Protein AF-D8J769-F1 (afdb_monomer_lite)

Foldseek 3Di:
DVVVPAQDADEQDDPCLVVVPDLVVLLVSLVVRLVVCVVVPRNLRSQEYERPPQPPDPSSLVSNVVGHQAYEGADLAWADAVHPGRRYGHADELLPVVSQLVRLVCCQVHVTHYHYDFQDEDAPVCQVVDPRGSYYPVSVVVSVVSNVVGNDDDDHPSRSVVQRVPD

Radius of gyration: 16.33 Å; chains: 1; bounding box: 40×32×42 Å

Secondary structure (DSSP, 8-state):
-GGGT----B----HHHHH---HHHHHHHHHHHHHHHHHTT-HHHHTEEE-GGG---HHHHHHHHHH-SEEEEE-SSPEESS-S-TT-EEEEETTSHHHHHHHHHHHHHHTEE--EE-S-EE-TTTTTT-TT--EEHHHHHHHHHHHHHSS-----HHHHHHTTTT-

InterPro domains:
  IPR011330 Glycoside hydrolase/deacetylase, beta/alpha-barrel [SSF88713] (1-163)

pLDDT: mean 91.53, std 6.68, range [57.25, 97.88]

Structure (mmCIF, N/CA/C/O backbone):
data_AF-D8J769-F1
#
_entry.id   AF-D8J769-F1
#
loop_
_atom_site.group_PDB
_atom_site.id
_atom_site.type_symbol
_atom_site.label_atom_id
_atom_site.label_alt_id
_atom_site.label_comp_id
_atom_site.label_asym_id
_atom_site.label_entity_id
_atom_site.label_seq_id
_atom_site.pdbx_PDB_ins_code
_atom_site.Cartn_x
_atom_site.Cartn_y
_atom_site.Cartn_z
_atom_site.occupancy
_atom_site.B_iso_or_equiv
_atom_site.auth_seq_id
_atom_site.auth_comp_id
_atom_site.auth_asym_id
_atom_site.auth_atom_id
_atom_site.pdbx_PDB_model_num
ATOM 1 N N . MET A 1 1 ? 2.346 -14.178 8.337 1.00 80.62 1 MET A N 1
ATOM 2 C CA . MET A 1 1 ? 1.608 -13.378 7.340 1.00 80.62 1 MET A CA 1
ATOM 3 C C . MET A 1 1 ? 0.635 -14.253 6.553 1.00 80.62 1 MET A C 1
ATOM 5 O O . MET A 1 1 ? -0.541 -14.151 6.852 1.00 80.62 1 MET A O 1
ATOM 9 N N . ARG A 1 2 ? 1.082 -15.189 5.691 1.00 79.81 2 ARG A N 1
ATOM 10 C CA . ARG A 1 2 ? 0.187 -16.099 4.928 1.00 79.81 2 ARG A CA 1
ATOM 11 C C . ARG A 1 2 ? -0.891 -16.786 5.777 1.00 79.81 2 ARG A C 1
ATOM 13 O O . ARG A 1 2 ? -2.072 -16.574 5.555 1.00 79.81 2 ARG A O 1
ATOM 20 N N . ASP A 1 3 ? -0.486 -17.563 6.780 1.00 87.06 3 ASP A N 1
ATOM 21 C CA . ASP A 1 3 ? -1.431 -18.330 7.614 1.00 87.06 3 ASP A CA 1
ATOM 22 C C . ASP A 1 3 ? -2.304 -17.439 8.516 1.00 87.06 3 ASP A C 1
ATOM 24 O O . ASP A 1 3 ? -3.261 -17.911 9.121 1.00 87.06 3 ASP A O 1
ATOM 28 N N . ALA A 1 4 ? -1.964 -16.151 8.610 1.00 87.00 4 ALA A N 1
ATOM 29 C CA . ALA A 1 4 ? -2.714 -15.144 9.347 1.00 87.00 4 ALA A CA 1
ATOM 30 C C . ALA A 1 4 ? -3.650 -14.325 8.435 1.00 87.00 4 ALA A C 1
ATOM 32 O O . ALA A 1 4 ? -4.182 -13.321 8.89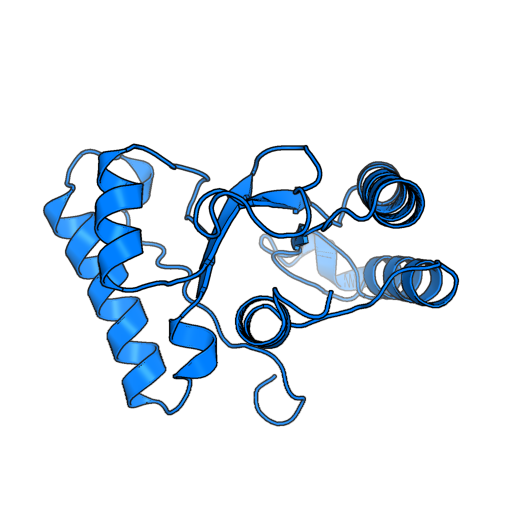0 1.00 87.00 4 ALA A O 1
ATOM 33 N N . GLY A 1 5 ? -3.825 -14.725 7.167 1.00 85.81 5 GLY A N 1
ATOM 34 C CA . GLY A 1 5 ? -4.761 -14.091 6.229 1.00 85.81 5 GLY A CA 1
ATOM 35 C C . GLY A 1 5 ? -4.258 -12.807 5.565 1.00 85.81 5 GLY A C 1
ATOM 36 O O . GLY A 1 5 ? -5.047 -12.109 4.945 1.00 85.81 5 GLY A O 1
ATOM 37 N N . TRP A 1 6 ? -2.967 -12.481 5.682 1.00 91.38 6 TRP A N 1
ATOM 38 C CA . TRP A 1 6 ? -2.404 -11.284 5.049 1.00 91.38 6 TRP A CA 1
ATOM 39 C C . TRP A 1 6 ? -2.082 -11.520 3.575 1.00 91.38 6 TRP A C 1
ATOM 41 O O . TRP A 1 6 ? -1.435 -12.520 3.236 1.00 91.38 6 TRP A O 1
ATOM 51 N N . ASP A 1 7 ? -2.421 -10.540 2.738 1.00 95.00 7 ASP A N 1
ATOM 52 C CA . ASP A 1 7 ? -1.916 -10.450 1.371 1.00 95.00 7 ASP A CA 1
ATOM 53 C C . ASP A 1 7 ? -0.392 -10.274 1.376 1.00 95.00 7 ASP A C 1
ATOM 55 O O . ASP A 1 7 ? 0.167 -9.472 2.127 1.00 95.00 7 ASP A O 1
ATOM 59 N N . ILE A 1 8 ? 0.292 -11.032 0.517 1.00 95.69 8 ILE A N 1
ATOM 60 C CA . ILE A 1 8 ? 1.717 -10.841 0.233 1.00 95.69 8 ILE A CA 1
ATOM 61 C C . ILE A 1 8 ? 1.836 -10.232 -1.157 1.00 95.69 8 ILE A C 1
ATOM 63 O O . ILE A 1 8 ? 1.730 -10.948 -2.151 1.00 95.69 8 ILE A O 1
ATOM 67 N N . SER A 1 9 ? 2.045 -8.921 -1.201 1.00 95.19 9 SER A N 1
ATOM 68 C CA . SER A 1 9 ? 1.947 -8.117 -2.421 1.00 95.19 9 SER A CA 1
ATOM 69 C C . SER A 1 9 ? 3.302 -7.777 -3.041 1.00 95.19 9 SER A C 1
ATOM 71 O O . SER A 1 9 ? 4.358 -7.933 -2.421 1.00 95.19 9 SER A O 1
ATOM 73 N N . SER A 1 10 ? 3.272 -7.288 -4.280 1.00 95.50 10 SER A N 1
ATOM 74 C CA . SER A 1 10 ? 4.471 -6.914 -5.031 1.00 95.50 10 SER A CA 1
ATOM 75 C C . SER A 1 10 ? 5.036 -5.570 -4.572 1.00 95.50 10 SER A C 1
ATOM 77 O O . SER A 1 10 ? 4.314 -4.583 -4.444 1.00 95.50 10 SER A O 1
ATOM 79 N N . HIS A 1 11 ? 6.354 -5.511 -4.385 1.00 93.44 11 HIS A N 1
ATOM 80 C CA . HIS A 1 11 ? 7.099 -4.265 -4.195 1.00 93.44 11 HIS A CA 1
ATOM 81 C C . HIS A 1 11 ? 8.497 -4.387 -4.837 1.00 93.44 11 HIS A C 1
ATOM 83 O O . HIS A 1 11 ? 9.489 -4.586 -4.131 1.00 93.44 11 HIS A O 1
ATOM 89 N N . PRO A 1 12 ? 8.592 -4.373 -6.181 1.00 90.81 12 PRO A N 1
ATOM 90 C CA . PRO A 1 12 ? 9.851 -4.615 -6.891 1.00 90.81 12 PRO A CA 1
ATOM 91 C C . PRO A 1 12 ? 10.862 -3.485 -6.641 1.00 90.81 12 PRO A C 1
ATOM 93 O O . PRO A 1 12 ? 10.618 -2.347 -6.998 1.00 90.81 12 PRO A O 1
ATOM 96 N N . GLN A 1 13 ? 12.023 -3.752 -6.040 1.00 78.81 13 GLN A N 1
ATOM 97 C CA . GLN A 1 13 ? 12.999 -2.701 -5.685 1.00 78.81 13 GLN A CA 1
ATOM 98 C C . GLN A 1 13 ? 14.225 -2.650 -6.613 1.00 78.81 13 GLN A C 1
ATOM 100 O O . GLN A 1 13 ? 15.363 -2.555 -6.148 1.00 78.81 13 GLN A O 1
ATOM 105 N N . GLY A 1 14 ? 14.010 -2.703 -7.928 1.00 77.56 14 GLY A N 1
ATOM 106 C CA . GLY A 1 14 ? 15.088 -2.579 -8.911 1.00 77.56 14 GLY A CA 1
ATOM 107 C C . GLY A 1 14 ? 15.712 -1.182 -8.973 1.00 77.56 14 GLY A C 1
ATOM 108 O O . GLY A 1 14 ? 15.093 -0.178 -8.611 1.00 77.56 14 GLY A O 1
ATOM 109 N N . THR A 1 15 ? 16.956 -1.091 -9.453 1.00 78.12 15 THR A N 1
ATOM 110 C CA . THR A 1 15 ? 17.635 0.201 -9.675 1.00 78.12 15 THR A CA 1
ATOM 111 C C . THR A 1 15 ? 16.968 1.021 -10.775 1.00 78.12 15 THR A C 1
ATOM 113 O O . THR A 1 15 ? 16.990 2.245 -10.702 1.00 78.12 15 THR A O 1
ATOM 116 N N . ALA A 1 16 ? 16.336 0.363 -11.751 1.00 78.94 16 ALA A N 1
ATOM 117 C CA . ALA A 1 16 ? 15.652 1.025 -12.857 1.00 78.94 16 ALA A CA 1
ATOM 118 C C . ALA A 1 16 ? 14.498 1.920 -12.372 1.00 78.94 16 ALA A C 1
ATOM 120 O O . ALA A 1 16 ? 14.323 3.019 -12.888 1.00 78.94 16 ALA A O 1
ATOM 121 N N . PHE A 1 17 ? 13.800 1.528 -11.299 1.00 82.25 17 PHE A N 1
ATOM 122 C CA . PHE A 1 17 ? 12.782 2.373 -10.672 1.00 82.25 17 PHE A CA 1
ATOM 123 C C . PHE A 1 17 ? 13.342 3.667 -10.076 1.00 82.25 17 PHE A C 1
ATOM 125 O O . PHE A 1 17 ? 12.620 4.651 -10.040 1.00 82.25 17 PHE A O 1
ATOM 132 N N . ARG A 1 18 ? 14.591 3.692 -9.586 1.00 81.31 18 ARG A N 1
ATOM 133 C CA . ARG A 1 18 ? 15.167 4.910 -8.983 1.00 81.31 18 ARG A CA 1
ATOM 134 C C . ARG A 1 18 ? 15.520 5.961 -10.022 1.00 81.31 18 ARG A C 1
ATOM 136 O O . ARG A 1 18 ? 15.337 7.146 -9.775 1.00 81.31 18 ARG A O 1
ATOM 143 N N . GLU A 1 19 ? 16.060 5.510 -11.147 1.00 82.25 19 GLU A N 1
ATOM 144 C CA . GLU A 1 19 ? 16.576 6.404 -12.182 1.00 82.25 19 GLU A CA 1
ATOM 145 C C . GLU A 1 19 ? 15.519 6.704 -13.257 1.00 82.25 19 GLU A C 1
ATOM 147 O O . GLU A 1 19 ? 15.601 7.732 -13.921 1.00 82.25 19 GLU A O 1
ATOM 152 N N . LEU A 1 20 ? 14.496 5.848 -13.404 1.00 80.50 20 LEU A N 1
ATOM 153 C CA . LEU A 1 20 ? 13.454 5.939 -14.439 1.00 80.50 20 LEU A CA 1
ATOM 154 C C . LEU A 1 20 ? 14.004 5.982 -15.876 1.00 80.50 20 LEU A C 1
ATOM 156 O O . LEU A 1 20 ? 13.366 6.527 -16.773 1.00 80.50 20 LEU A O 1
ATOM 160 N N . GLU A 1 21 ? 15.199 5.434 -16.100 1.00 78.06 21 GLU A N 1
ATOM 161 C CA . GLU A 1 21 ? 15.897 5.528 -17.391 1.00 78.06 21 GLU A CA 1
ATOM 162 C C . GLU A 1 21 ? 15.633 4.335 -18.322 1.00 78.06 21 GLU A C 1
ATOM 164 O O . GLU A 1 21 ? 15.863 4.444 -19.525 1.00 78.06 21 GLU A O 1
ATOM 169 N N . ASP A 1 22 ? 15.167 3.205 -17.781 1.00 88.88 22 ASP A N 1
ATOM 170 C CA . ASP A 1 22 ? 15.016 1.945 -18.513 1.00 88.88 22 ASP A CA 1
ATOM 171 C C . ASP A 1 22 ? 13.661 1.294 -18.213 1.00 88.88 22 ASP A C 1
ATOM 173 O O . ASP A 1 22 ? 13.499 0.542 -17.246 1.00 88.88 22 ASP A O 1
ATOM 177 N N . THR A 1 23 ? 12.670 1.609 -19.045 1.00 89.56 23 THR A N 1
ATOM 178 C CA . THR A 1 23 ? 11.321 1.057 -18.912 1.00 89.56 23 THR A CA 1
ATOM 179 C C . THR A 1 23 ? 11.286 -0.456 -19.130 1.00 89.56 23 THR A C 1
ATOM 181 O O . THR A 1 23 ? 10.517 -1.146 -18.467 1.00 89.56 23 THR A O 1
ATOM 184 N N . GLU A 1 24 ? 12.127 -1.006 -20.010 1.00 92.19 24 GLU A N 1
ATOM 185 C CA . GLU A 1 24 ? 12.159 -2.453 -20.251 1.00 92.19 24 GLU A CA 1
ATOM 186 C C . GLU A 1 24 ? 12.632 -3.188 -18.991 1.00 92.19 24 GLU A C 1
ATOM 188 O O . GLU A 1 24 ? 12.030 -4.184 -18.587 1.00 92.19 24 GLU A O 1
ATOM 193 N N . ALA A 1 25 ? 13.648 -2.654 -18.309 1.00 92.38 25 ALA A N 1
ATOM 194 C CA . ALA A 1 25 ? 14.079 -3.175 -17.016 1.00 92.38 25 ALA A CA 1
ATOM 195 C C . ALA A 1 25 ? 12.990 -3.039 -15.936 1.00 92.38 25 ALA A C 1
ATOM 197 O O . ALA A 1 25 ? 12.774 -3.978 -15.171 1.00 92.38 25 ALA A O 1
ATOM 198 N N . ILE A 1 26 ? 12.261 -1.915 -15.892 1.00 92.56 26 ILE A N 1
ATOM 199 C CA . ILE A 1 26 ? 11.116 -1.740 -14.978 1.00 92.56 26 ILE A CA 1
ATOM 200 C C . ILE A 1 26 ? 10.027 -2.785 -15.256 1.00 92.56 26 ILE A C 1
ATOM 202 O O . ILE A 1 26 ? 9.507 -3.390 -14.319 1.00 92.56 26 ILE A O 1
ATOM 206 N N . GLN A 1 27 ? 9.700 -3.032 -16.527 1.00 94.56 27 GLN A N 1
ATOM 207 C CA . GLN A 1 27 ? 8.724 -4.046 -16.919 1.00 94.56 27 GLN A CA 1
ATOM 208 C C . GLN A 1 27 ? 9.160 -5.440 -16.482 1.00 94.56 27 GLN A C 1
ATOM 210 O O . GLN A 1 27 ? 8.374 -6.149 -15.858 1.00 94.56 27 GLN A O 1
ATOM 215 N N . GLN A 1 28 ? 10.419 -5.802 -16.732 1.00 94.19 28 GLN A N 1
ATOM 216 C CA . GLN A 1 28 ? 10.971 -7.086 -16.303 1.00 94.19 28 GLN A CA 1
ATOM 217 C C . GLN A 1 28 ? 10.933 -7.248 -14.778 1.00 94.19 28 GLN A C 1
ATOM 219 O O . GLN A 1 28 ? 10.631 -8.338 -14.290 1.00 94.19 28 GLN A O 1
ATOM 224 N N . ASP A 1 29 ? 11.203 -6.186 -14.015 1.00 93.94 29 ASP A N 1
ATOM 225 C CA . ASP A 1 29 ? 11.128 -6.208 -12.551 1.00 93.94 29 ASP A CA 1
ATOM 226 C C . ASP A 1 29 ? 9.684 -6.405 -12.049 1.00 93.94 29 ASP A C 1
ATOM 228 O O . ASP A 1 29 ? 9.461 -7.172 -11.105 1.00 93.94 29 ASP A O 1
ATOM 232 N N . ILE A 1 30 ? 8.702 -5.744 -12.677 1.00 95.38 30 ILE A N 1
ATOM 233 C CA . ILE A 1 30 ? 7.270 -5.892 -12.358 1.00 95.38 30 ILE A CA 1
ATOM 234 C C . ILE A 1 30 ? 6.793 -7.312 -12.684 1.00 95.38 30 ILE A C 1
ATOM 236 O O . ILE A 1 30 ? 6.259 -7.996 -11.809 1.00 95.38 30 ILE A O 1
ATOM 240 N N . GLU A 1 31 ? 7.043 -7.780 -13.908 1.00 96.81 31 GLU A N 1
ATOM 241 C CA . GLU A 1 31 ? 6.686 -9.126 -14.369 1.00 96.81 31 GLU A CA 1
ATOM 242 C C . GLU A 1 31 ? 7.305 -10.195 -13.461 1.00 96.81 31 GLU A C 1
ATOM 244 O O . GLU A 1 31 ? 6.608 -11.068 -12.940 1.00 96.81 31 GLU A O 1
ATOM 249 N N . SER A 1 32 ? 8.605 -10.085 -13.177 1.00 96.00 32 SER A N 1
ATOM 250 C CA . SER A 1 32 ? 9.317 -11.049 -12.335 1.00 96.00 32 SER A CA 1
ATOM 251 C C . SER A 1 32 ? 8.753 -11.106 -10.915 1.00 96.00 32 SER A C 1
ATOM 253 O O . SER A 1 32 ? 8.656 -12.191 -10.332 1.00 96.00 32 SER A O 1
ATOM 255 N N . ALA A 1 33 ? 8.378 -9.961 -10.333 1.00 96.44 33 ALA A N 1
ATOM 256 C CA . ALA A 1 33 ? 7.762 -9.915 -9.008 1.00 96.44 33 ALA A CA 1
ATOM 257 C C . ALA A 1 33 ? 6.383 -10.595 -9.002 1.00 96.44 33 ALA A C 1
ATOM 259 O O . ALA A 1 33 ? 6.108 -11.415 -8.118 1.00 96.44 33 ALA A O 1
ATOM 260 N N . TYR A 1 34 ? 5.560 -10.316 -10.016 1.00 97.62 34 TYR A N 1
ATOM 261 C CA . TYR A 1 34 ? 4.260 -10.952 -10.212 1.00 97.62 34 TYR A CA 1
ATOM 262 C C . TYR A 1 34 ? 4.382 -12.477 -10.342 1.00 97.62 34 TYR A C 1
ATOM 264 O O . TYR A 1 34 ? 3.772 -13.233 -9.576 1.00 97.62 34 TYR A O 1
ATOM 272 N N . GLU A 1 35 ? 5.224 -12.950 -11.264 1.00 97.88 35 GLU A N 1
ATOM 273 C CA . GLU A 1 35 ? 5.438 -14.377 -11.501 1.00 97.88 35 GLU A CA 1
ATOM 274 C C . GLU A 1 35 ? 5.979 -15.084 -10.258 1.00 97.88 35 GLU A C 1
ATOM 276 O O . GLU A 1 35 ? 5.567 -16.199 -9.931 1.00 97.88 35 GLU A O 1
ATOM 281 N N . TYR A 1 36 ? 6.895 -14.445 -9.530 1.00 96.94 36 TYR A N 1
ATOM 282 C CA . TYR A 1 36 ? 7.465 -14.997 -8.309 1.00 96.94 36 TYR A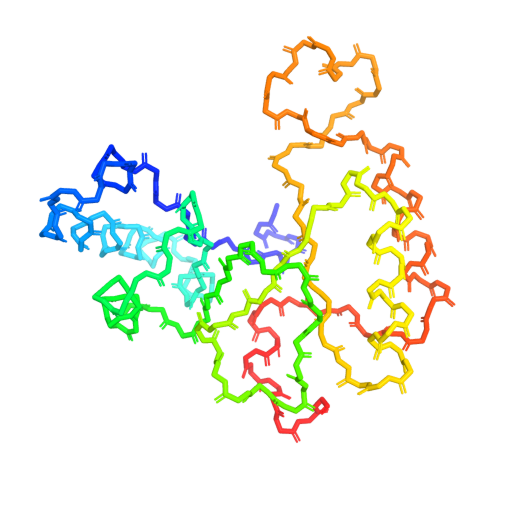 CA 1
ATOM 283 C C . TYR A 1 36 ? 6.405 -15.256 -7.233 1.00 96.94 36 TYR A C 1
ATOM 285 O O . TYR A 1 36 ? 6.425 -16.316 -6.596 1.00 96.94 36 TYR A O 1
ATOM 293 N N . LEU A 1 37 ? 5.486 -14.309 -7.022 1.00 96.88 37 LEU A N 1
ATOM 294 C CA . LEU A 1 37 ? 4.401 -14.454 -6.050 1.00 96.88 37 LEU A CA 1
ATOM 295 C C . LEU A 1 37 ? 3.419 -15.545 -6.482 1.00 96.88 37 LEU A C 1
ATOM 297 O O . LEU A 1 37 ? 3.136 -16.459 -5.698 1.00 96.88 37 LEU A O 1
ATOM 301 N N . ASN A 1 38 ? 2.992 -15.523 -7.746 1.00 96.62 38 ASN A N 1
ATOM 302 C CA . ASN A 1 38 ? 2.108 -16.538 -8.317 1.00 96.62 38 ASN A CA 1
ATOM 303 C C . ASN A 1 38 ? 2.682 -17.951 -8.181 1.00 96.62 38 ASN A C 1
ATOM 305 O O . ASN A 1 38 ? 2.038 -18.846 -7.626 1.00 96.62 38 ASN A O 1
ATOM 309 N N . ASN A 1 39 ? 3.936 -18.146 -8.591 1.00 97.50 39 ASN A N 1
ATOM 310 C CA . ASN A 1 39 ? 4.609 -19.444 -8.544 1.00 97.50 39 ASN A CA 1
ATOM 311 C C . ASN A 1 39 ? 4.793 -19.986 -7.117 1.00 97.50 39 ASN A C 1
ATOM 313 O O . ASN A 1 39 ? 5.067 -21.173 -6.930 1.00 97.50 39 ASN A O 1
ATOM 317 N N . ARG A 1 40 ? 4.642 -19.140 -6.091 1.00 96.00 40 ARG A N 1
ATOM 318 C CA . ARG A 1 40 ? 4.749 -19.525 -4.676 1.00 96.00 40 ARG A CA 1
ATOM 319 C C . ARG A 1 40 ? 3.408 -19.640 -3.968 1.00 96.00 40 ARG A C 1
ATOM 321 O O . ARG A 1 40 ? 3.394 -19.886 -2.759 1.00 96.00 40 ARG A O 1
ATOM 328 N N . GLY A 1 41 ? 2.307 -19.524 -4.706 1.00 94.94 41 GLY A N 1
ATOM 329 C CA . GLY A 1 41 ? 0.952 -19.636 -4.173 1.00 94.94 41 GLY A CA 1
ATOM 330 C C . GLY A 1 41 ? 0.488 -18.379 -3.443 1.00 94.94 41 GLY A C 1
ATOM 331 O O . GLY A 1 41 ? -0.256 -18.491 -2.476 1.00 94.94 41 GLY A O 1
ATOM 332 N N . PHE A 1 42 ? 0.965 -17.205 -3.859 1.00 96.44 42 PHE A N 1
ATOM 333 C CA . PHE A 1 42 ? 0.474 -15.901 -3.406 1.00 96.44 42 PHE A CA 1
ATOM 334 C C . PHE A 1 42 ? -0.309 -15.204 -4.525 1.00 96.44 42 PHE A C 1
ATOM 336 O O . PHE A 1 42 ? -0.073 -14.033 -4.795 1.00 96.44 42 PHE A O 1
ATOM 343 N N . SER A 1 43 ? -1.193 -15.925 -5.218 1.00 95.00 43 SER A N 1
ATOM 344 C CA . SER A 1 43 ? -1.906 -15.387 -6.383 1.00 95.00 43 SER A CA 1
ATOM 345 C C . SER A 1 43 ? -2.784 -14.188 -6.053 1.00 95.00 43 SER A C 1
ATOM 347 O O . SER A 1 43 ? -2.815 -13.237 -6.823 1.00 95.00 43 SER A O 1
ATOM 349 N N . ASP A 1 44 ? -3.433 -14.201 -4.890 1.00 95.25 44 ASP A N 1
ATOM 350 C CA . ASP A 1 44 ? -4.296 -13.096 -4.462 1.00 95.25 44 ASP A CA 1
ATOM 351 C C . ASP A 1 44 ? -3.447 -11.846 -4.189 1.00 95.25 44 ASP A C 1
ATOM 353 O O . ASP A 1 44 ? -3.702 -10.778 -4.733 1.00 95.25 44 ASP A O 1
ATOM 357 N N . GLY A 1 45 ? -2.334 -12.023 -3.470 1.00 95.94 45 GLY A N 1
ATOM 358 C CA . GLY A 1 45 ? -1.338 -10.980 -3.231 1.00 95.94 45 GLY A CA 1
ATOM 359 C C . GLY A 1 45 ? -0.672 -10.446 -4.507 1.00 95.94 45 GLY A C 1
ATOM 360 O O . GLY A 1 45 ? -0.416 -9.248 -4.621 1.00 95.94 45 GLY A O 1
ATOM 361 N N . ALA A 1 46 ? -0.435 -11.311 -5.499 1.00 97.31 46 ALA A N 1
ATOM 362 C CA . ALA A 1 46 ? 0.180 -10.945 -6.774 1.00 97.31 46 ALA A CA 1
ATOM 363 C C . ALA A 1 46 ? -0.663 -9.944 -7.577 1.00 97.31 46 ALA A C 1
ATOM 365 O O . ALA A 1 46 ? -0.112 -9.245 -8.420 1.00 97.31 46 ALA A O 1
ATOM 366 N N . ARG A 1 47 ? -1.964 -9.811 -7.295 1.00 97.38 47 ARG A N 1
ATOM 367 C CA . ARG A 1 47 ? -2.844 -8.805 -7.912 1.00 97.38 47 ARG A CA 1
ATOM 368 C C . ARG A 1 47 ? -2.524 -7.378 -7.458 1.00 97.38 47 ARG A C 1
ATOM 370 O O . ARG A 1 47 ? -2.995 -6.435 -8.085 1.00 97.38 47 ARG A O 1
ATOM 377 N N . HIS A 1 48 ? -1.723 -7.204 -6.407 1.00 96.62 48 HIS A N 1
ATOM 378 C CA . HIS A 1 48 ? -1.486 -5.907 -5.776 1.00 96.62 48 HIS A CA 1
ATOM 379 C C . HIS A 1 48 ? -0.021 -5.487 -5.868 1.00 96.62 48 HIS A C 1
ATOM 381 O O . HIS A 1 48 ? 0.891 -6.290 -5.638 1.00 96.62 48 HIS A O 1
ATOM 387 N N . MET A 1 49 ? 0.207 -4.198 -6.115 1.00 95.31 49 MET A N 1
ATOM 388 C CA . MET A 1 49 ? 1.541 -3.606 -6.156 1.00 95.31 49 MET A CA 1
ATOM 389 C C . MET A 1 49 ? 1.633 -2.333 -5.310 1.00 95.31 49 MET A C 1
ATOM 391 O O . MET A 1 49 ? 0.787 -1.447 -5.360 1.00 95.31 49 MET A O 1
ATOM 395 N N . PHE A 1 50 ? 2.719 -2.204 -4.555 1.00 93.31 50 PHE A N 1
ATOM 396 C CA . PHE A 1 50 ? 3.132 -0.931 -3.972 1.00 93.31 50 PHE A CA 1
ATOM 397 C C . PHE A 1 50 ? 4.211 -0.322 -4.860 1.00 93.31 50 PHE A C 1
ATOM 399 O O . PHE A 1 50 ? 5.301 -0.889 -4.978 1.00 93.31 50 PHE A O 1
ATOM 406 N N . VAL A 1 51 ? 3.928 0.834 -5.467 1.00 91.25 51 VAL A N 1
ATOM 407 C CA . VAL A 1 51 ? 4.847 1.471 -6.416 1.00 91.25 51 VAL A CA 1
ATOM 408 C C . VAL A 1 51 ? 6.123 1.924 -5.693 1.00 91.25 51 VAL A C 1
ATOM 410 O O . VAL A 1 51 ? 6.056 2.739 -4.759 1.00 91.25 51 VAL A O 1
ATOM 413 N N . PRO A 1 52 ? 7.300 1.424 -6.104 1.00 89.62 52 PRO A N 1
ATOM 414 C CA . PRO A 1 52 ? 8.586 1.839 -5.556 1.00 89.62 52 PRO A CA 1
ATOM 415 C C . PRO A 1 52 ? 8.827 3.329 -5.771 1.00 89.62 52 PRO A C 1
ATOM 417 O O . PRO A 1 52 ? 8.570 3.861 -6.849 1.00 89.62 52 PRO A O 1
ATOM 420 N N . TYR A 1 53 ? 9.320 4.006 -4.730 1.00 87.44 53 TYR A N 1
ATOM 421 C CA . TYR A 1 53 ? 9.708 5.425 -4.775 1.00 87.44 53 TYR A CA 1
ATOM 422 C C . TYR A 1 53 ? 8.605 6.384 -5.276 1.00 87.44 53 TYR A C 1
ATOM 424 O O . TYR A 1 53 ? 8.877 7.537 -5.594 1.00 87.44 53 TYR A O 1
ATOM 432 N N . HIS A 1 54 ? 7.347 5.923 -5.300 1.00 84.56 54 HIS A N 1
ATOM 433 C CA . HIS A 1 54 ? 6.166 6.683 -5.725 1.00 84.56 54 HIS A CA 1
ATOM 434 C C . HIS A 1 54 ? 6.194 7.143 -7.191 1.00 84.56 54 HIS A C 1
ATOM 436 O O . HIS A 1 54 ? 5.490 8.084 -7.559 1.00 84.56 54 HIS A O 1
ATOM 442 N N . HIS A 1 55 ? 6.989 6.491 -8.038 1.00 84.81 55 HIS A N 1
ATOM 443 C CA . HIS A 1 55 ? 7.070 6.833 -9.453 1.00 84.81 55 HIS A CA 1
ATOM 444 C C . HIS A 1 55 ? 5.879 6.263 -10.232 1.00 84.81 55 HIS A C 1
ATOM 446 O O . HIS A 1 55 ? 5.957 5.188 -10.813 1.00 84.81 55 HIS A O 1
ATOM 452 N N . ALA A 1 56 ? 4.768 6.999 -10.228 1.00 82.75 56 ALA A N 1
ATOM 453 C CA . ALA A 1 56 ? 3.551 6.684 -10.975 1.00 82.75 56 ALA A CA 1
ATOM 454 C C . ALA A 1 56 ? 3.496 7.481 -12.294 1.00 82.75 56 ALA A C 1
ATOM 456 O O . ALA A 1 56 ? 2.685 8.394 -12.453 1.00 82.75 56 ALA A O 1
ATOM 457 N N . THR A 1 57 ? 4.416 7.201 -13.222 1.00 88.38 57 THR A N 1
ATOM 458 C CA . THR A 1 57 ? 4.339 7.744 -14.591 1.00 88.38 57 THR A CA 1
ATOM 459 C C . THR A 1 57 ? 3.317 6.958 -15.412 1.00 88.38 57 THR A C 1
ATOM 461 O O . THR A 1 57 ? 3.049 5.802 -15.106 1.00 88.38 57 THR A O 1
ATOM 464 N N . GLU A 1 58 ? 2.765 7.558 -16.471 1.00 90.19 58 GLU A N 1
ATOM 465 C CA . GLU A 1 58 ? 1.800 6.890 -17.364 1.00 90.19 58 GLU A CA 1
ATOM 466 C C . GLU A 1 58 ? 2.310 5.524 -17.847 1.00 90.19 58 GLU A C 1
ATOM 468 O O . GLU A 1 58 ? 1.617 4.524 -17.702 1.00 90.19 58 GLU A O 1
ATOM 473 N N . GLU A 1 59 ? 3.560 5.468 -18.301 1.00 91.19 59 GLU A N 1
ATOM 474 C CA . GLU A 1 59 ? 4.205 4.248 -18.794 1.00 91.19 59 GLU A CA 1
ATOM 475 C C . GLU A 1 59 ? 4.327 3.159 -17.713 1.00 91.19 59 GLU A C 1
ATOM 477 O O . GLU A 1 59 ? 4.002 1.999 -17.957 1.00 91.19 59 GLU A O 1
ATOM 482 N N . ILE A 1 60 ? 4.717 3.525 -16.484 1.00 90.88 60 ILE A N 1
ATOM 483 C CA . ILE A 1 60 ? 4.770 2.574 -15.361 1.00 90.88 60 ILE A CA 1
ATOM 484 C C . ILE A 1 60 ? 3.368 2.065 -15.037 1.00 90.88 60 ILE A C 1
ATOM 486 O O . ILE A 1 60 ? 3.191 0.874 -14.806 1.00 90.88 60 ILE A O 1
ATOM 490 N N . MET A 1 61 ? 2.365 2.943 -15.049 1.00 91.81 61 MET A N 1
ATOM 491 C CA . MET A 1 61 ? 0.986 2.570 -14.751 1.00 91.81 61 MET A CA 1
ATOM 492 C C . MET A 1 61 ? 0.370 1.672 -15.832 1.00 91.81 61 MET A C 1
ATOM 494 O O . MET A 1 61 ? -0.424 0.791 -15.501 1.00 91.81 61 MET A O 1
ATOM 498 N N . GLU A 1 62 ? 0.741 1.856 -17.102 1.00 93.44 62 GLU A N 1
ATOM 499 C CA . GLU A 1 62 ? 0.371 0.950 -18.194 1.00 93.44 62 GLU A CA 1
ATOM 500 C C . GLU A 1 62 ? 0.969 -0.441 -17.985 1.00 93.44 62 GLU A C 1
ATOM 502 O O . GLU A 1 62 ? 0.235 -1.426 -18.035 1.00 93.44 62 GLU A O 1
ATOM 507 N N . ILE A 1 63 ? 2.257 -0.522 -17.651 1.00 94.44 63 ILE A N 1
ATOM 508 C CA . ILE A 1 63 ? 2.925 -1.794 -17.358 1.00 94.44 63 ILE A CA 1
ATOM 509 C C . ILE A 1 63 ? 2.323 -2.461 -16.120 1.00 94.44 63 ILE A C 1
ATOM 511 O O . ILE A 1 63 ? 2.005 -3.646 -16.142 1.00 94.44 63 ILE A O 1
ATOM 515 N N . THR A 1 64 ? 2.121 -1.713 -15.032 1.00 94.94 64 THR A N 1
ATOM 516 C CA . THR A 1 64 ? 1.493 -2.231 -13.810 1.00 94.94 64 THR A CA 1
ATOM 517 C C . THR A 1 64 ? 0.123 -2.837 -14.111 1.00 94.94 64 THR A C 1
ATOM 519 O O . THR A 1 64 ? -0.191 -3.887 -13.560 1.00 94.94 64 THR A O 1
ATOM 522 N N . ARG A 1 65 ? -0.666 -2.243 -15.018 1.00 95.81 65 ARG A N 1
ATOM 523 C CA . ARG A 1 65 ? -1.991 -2.747 -15.422 1.00 95.81 65 ARG A CA 1
ATOM 524 C C . ARG A 1 65 ? -1.943 -4.108 -16.126 1.00 95.81 65 ARG A C 1
ATOM 526 O O . ARG A 1 65 ? -2.952 -4.808 -16.127 1.00 95.81 65 ARG A O 1
ATOM 533 N N . GLU A 1 66 ? -0.816 -4.490 -16.728 1.00 96.75 66 GLU A N 1
ATOM 534 C CA . GLU A 1 66 ? -0.662 -5.804 -17.370 1.00 96.75 66 GLU A CA 1
ATOM 535 C C . GLU A 1 66 ? -0.596 -6.949 -16.347 1.00 96.75 66 GLU A C 1
ATOM 537 O O . GLU A 1 66 ? -1.035 -8.061 -16.644 1.00 96.75 66 GLU A O 1
ATOM 542 N N . TYR A 1 67 ? -0.082 -6.674 -15.143 1.00 97.12 67 TYR A N 1
ATOM 543 C CA . TYR A 1 67 ? 0.234 -7.694 -14.134 1.00 97.12 67 TYR A CA 1
ATOM 544 C C . TYR A 1 67 ? -0.572 -7.556 -12.839 1.00 97.12 67 TYR A C 1
ATOM 546 O O . TYR A 1 67 ? -0.795 -8.541 -12.138 1.00 97.12 67 TYR A O 1
ATOM 554 N N . HIS A 1 68 ? -1.018 -6.349 -12.504 1.00 97.69 68 HIS A N 1
ATOM 555 C CA . HIS A 1 68 ? -1.658 -6.029 -11.234 1.00 97.69 68 HIS A CA 1
ATOM 556 C C . HIS A 1 68 ? -3.017 -5.361 -11.457 1.00 97.69 68 HIS A C 1
ATOM 558 O O . HIS A 1 68 ? -3.234 -4.622 -12.416 1.00 97.69 68 HIS A O 1
ATOM 564 N N . GLU A 1 69 ? -3.941 -5.615 -10.538 1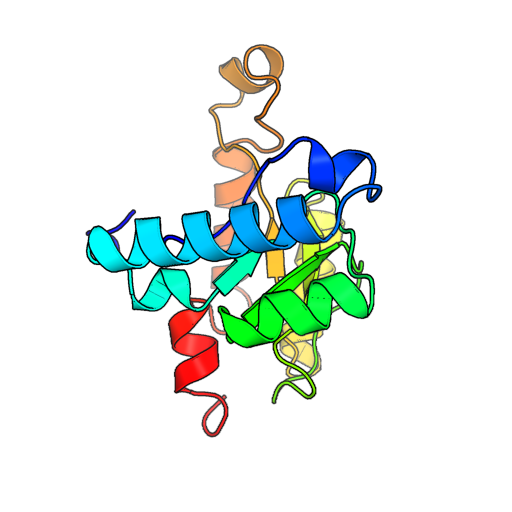.00 97.12 69 GLU A N 1
ATOM 565 C CA . GLU A 1 69 ? -5.294 -5.062 -10.528 1.00 97.12 69 GLU A CA 1
ATOM 566 C C . GLU A 1 69 ? -5.420 -3.871 -9.576 1.00 97.12 69 GLU A C 1
ATOM 568 O O . GLU A 1 69 ? -6.263 -3.007 -9.802 1.00 97.12 69 GLU A O 1
ATOM 573 N N . LEU A 1 70 ? -4.578 -3.799 -8.539 1.00 95.94 70 LEU A N 1
ATOM 574 C CA . LEU A 1 70 ? -4.548 -2.705 -7.571 1.00 95.94 70 LEU A CA 1
ATOM 575 C C . LEU A 1 70 ? -3.126 -2.187 -7.383 1.00 95.94 70 LEU A C 1
ATOM 577 O O . LEU A 1 70 ? -2.174 -2.961 -7.262 1.00 95.94 70 LEU A O 1
ATOM 581 N N . SER A 1 71 ? -2.981 -0.866 -7.314 1.00 95.19 71 SER A N 1
ATOM 582 C CA . SER A 1 71 ? -1.690 -0.233 -7.073 1.00 95.19 71 SER A CA 1
ATOM 583 C C . SER A 1 71 ? -1.806 0.988 -6.173 1.00 95.19 71 SER A C 1
ATOM 585 O O . SER A 1 71 ? -2.778 1.742 -6.243 1.00 95.19 71 SER A O 1
ATOM 587 N N . SER A 1 72 ? -0.803 1.177 -5.311 1.00 94.00 72 SER A N 1
ATOM 588 C CA . SER A 1 72 ? -0.730 2.338 -4.426 1.00 94.00 72 SER A CA 1
ATOM 589 C C . SER A 1 72 ? 0.625 3.045 -4.432 1.00 94.00 72 SER A C 1
ATOM 591 O O . SER A 1 72 ? 1.692 2.429 -4.522 1.00 94.00 72 SER A O 1
ATOM 593 N N . TYR A 1 73 ? 0.581 4.368 -4.283 1.00 91.31 73 TYR A N 1
ATOM 594 C CA . TYR A 1 73 ? 1.731 5.269 -4.207 1.00 91.31 73 TYR A CA 1
ATOM 595 C C . TYR A 1 73 ? 1.494 6.362 -3.157 1.00 91.31 73 TYR A C 1
ATOM 597 O O . TYR A 1 73 ? 0.396 6.533 -2.631 1.00 91.31 73 TYR A O 1
ATOM 605 N N . PHE A 1 74 ? 2.533 7.117 -2.804 1.00 86.19 74 PHE A N 1
ATOM 606 C CA . PHE A 1 74 ? 2.376 8.204 -1.838 1.00 86.19 74 PHE A CA 1
ATOM 607 C C . PHE A 1 74 ? 1.631 9.382 -2.472 1.00 86.19 74 PHE A C 1
ATOM 609 O O . PHE A 1 74 ? 2.163 10.034 -3.369 1.00 86.19 74 PHE A O 1
ATOM 616 N N . GLY A 1 75 ? 0.401 9.633 -2.016 1.00 80.44 75 GLY A N 1
ATOM 617 C CA . GLY A 1 75 ? -0.483 10.665 -2.571 1.00 80.44 75 GLY A CA 1
ATOM 618 C C . GLY A 1 75 ? -1.042 11.654 -1.544 1.00 80.44 75 GLY A C 1
ATOM 619 O O . GLY A 1 75 ? -1.544 12.705 -1.936 1.00 80.44 75 GLY A O 1
ATOM 620 N N . GLY A 1 76 ? -0.941 11.364 -0.240 1.00 79.44 76 GLY A N 1
ATOM 621 C CA . GLY A 1 76 ? -1.314 12.302 0.829 1.00 79.44 76 GLY A CA 1
ATOM 622 C C . GLY A 1 76 ? -2.817 12.564 1.004 1.00 79.44 76 GLY A C 1
ATOM 623 O O . GLY A 1 76 ? -3.176 13.502 1.709 1.00 79.44 76 GLY A O 1
ATOM 624 N N . THR A 1 77 ? -3.689 11.795 0.348 1.00 81.00 77 THR A N 1
ATOM 625 C CA . THR A 1 77 ? -5.155 11.980 0.375 1.00 81.00 77 THR A CA 1
ATOM 626 C C . THR A 1 77 ? -5.914 10.654 0.552 1.00 81.00 77 THR A C 1
ATOM 628 O O . THR A 1 77 ? -5.356 9.607 0.204 1.00 81.00 77 THR A O 1
ATOM 631 N N . PRO A 1 78 ? -7.165 10.663 1.064 1.00 84.38 78 PRO A N 1
ATOM 632 C CA . PRO A 1 78 ? -8.018 9.477 1.087 1.00 84.38 78 PRO A CA 1
ATOM 633 C C . PRO A 1 78 ? -8.499 9.112 -0.323 1.00 84.38 78 PRO A C 1
ATOM 635 O O . PRO A 1 78 ? -8.569 9.962 -1.213 1.00 84.38 78 PRO A O 1
ATOM 638 N N . ASN A 1 79 ? -8.893 7.855 -0.515 1.00 93.69 79 ASN A N 1
ATOM 639 C CA . ASN A 1 79 ? -9.381 7.342 -1.795 1.00 93.69 79 ASN A CA 1
ATOM 640 C C . ASN A 1 79 ? -10.909 7.235 -1.783 1.00 93.69 79 ASN A C 1
ATOM 642 O O . ASN A 1 79 ? -11.494 6.848 -0.778 1.00 93.69 79 ASN A O 1
ATOM 646 N N . ALA A 1 80 ? -11.576 7.561 -2.887 1.00 91.44 80 ALA A N 1
ATOM 647 C CA . ALA A 1 80 ? -13.026 7.390 -2.980 1.00 91.44 80 ALA A CA 1
ATOM 648 C C . ALA A 1 80 ? -13.415 5.902 -3.015 1.00 91.44 80 ALA A C 1
ATOM 650 O O . ALA A 1 80 ? -12.710 5.113 -3.641 1.00 91.44 80 ALA A O 1
ATOM 651 N N . VAL A 1 81 ? -14.550 5.548 -2.404 1.00 90.44 81 VAL A N 1
ATOM 652 C CA . VAL A 1 81 ? -15.188 4.228 -2.528 1.00 90.44 81 VAL A CA 1
ATOM 653 C C . VAL A 1 81 ? -16.601 4.411 -3.116 1.00 90.44 81 VAL A C 1
ATOM 655 O O . VAL A 1 81 ? -17.344 5.269 -2.628 1.00 90.44 81 VAL A O 1
ATOM 658 N N . PRO A 1 82 ? -16.988 3.662 -4.172 1.00 90.31 82 PRO A N 1
ATOM 659 C CA . PRO A 1 82 ? -16.185 2.674 -4.906 1.00 90.31 82 PRO A CA 1
ATOM 660 C C . PRO A 1 8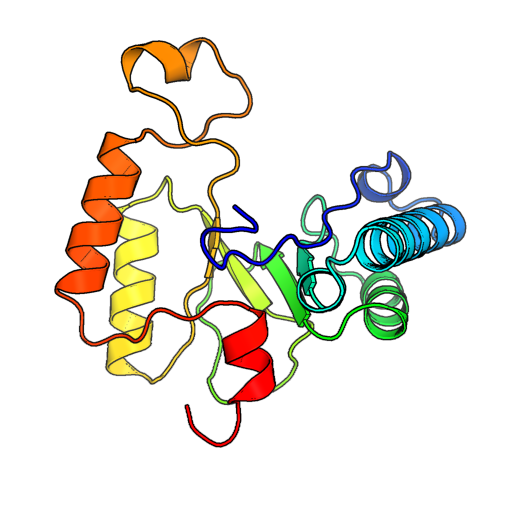2 ? -15.004 3.308 -5.663 1.00 90.31 82 PRO A C 1
ATOM 662 O O . PRO A 1 82 ? -15.036 4.492 -6.013 1.00 90.31 82 PRO A O 1
ATOM 665 N N . LEU A 1 83 ? -13.951 2.517 -5.904 1.00 91.69 83 LEU A N 1
ATOM 666 C CA . LEU A 1 83 ? -12.719 3.000 -6.533 1.00 91.69 83 LEU A CA 1
ATOM 667 C C . LEU A 1 83 ? -12.985 3.436 -7.982 1.00 91.69 83 LEU A C 1
ATOM 669 O O . LEU A 1 83 ? -13.555 2.690 -8.775 1.00 91.69 83 LEU A O 1
ATOM 673 N N . THR A 1 84 ? -12.519 4.626 -8.362 1.00 89.56 84 THR A N 1
ATOM 674 C CA . THR A 1 84 ? -12.616 5.098 -9.755 1.00 89.56 84 THR A CA 1
ATOM 675 C C . THR A 1 84 ? -11.492 4.562 -10.638 1.00 89.56 84 THR A C 1
ATOM 677 O O . THR A 1 84 ? -11.707 4.311 -11.820 1.00 89.56 84 THR A O 1
ATOM 680 N N . ASP A 1 85 ? -10.295 4.406 -10.069 1.00 90.88 85 ASP A N 1
ATOM 681 C CA . ASP A 1 85 ? -9.156 3.742 -10.701 1.00 90.88 85 ASP A CA 1
ATOM 682 C C . ASP A 1 85 ? -8.353 2.985 -9.627 1.00 90.88 85 ASP A C 1
ATOM 684 O O . ASP A 1 85 ? -7.624 3.614 -8.856 1.00 90.88 85 ASP A O 1
ATOM 688 N N . PRO A 1 86 ? -8.481 1.649 -9.551 1.00 93.12 86 PRO A N 1
ATOM 689 C CA . PRO A 1 86 ? -7.785 0.827 -8.560 1.00 93.12 86 PRO A CA 1
ATOM 690 C C . PRO A 1 86 ? -6.256 0.873 -8.650 1.00 93.12 86 PRO A C 1
ATOM 692 O O . PRO A 1 86 ? -5.576 0.455 -7.716 1.00 93.12 86 PRO A O 1
ATOM 695 N N . LEU A 1 87 ? -5.696 1.376 -9.754 1.00 92.88 87 LEU A N 1
ATOM 696 C CA . LEU A 1 87 ? -4.251 1.508 -9.907 1.00 92.88 87 LEU A CA 1
ATOM 697 C C . LEU A 1 87 ? -3.707 2.842 -9.379 1.00 92.88 87 LEU A C 1
ATOM 699 O O . LEU A 1 87 ? -2.496 2.986 -9.236 1.00 92.88 87 LEU A O 1
ATOM 703 N N . HIS A 1 88 ? -4.574 3.805 -9.060 1.00 91.00 88 HIS A N 1
ATOM 704 C CA . HIS A 1 88 ? -4.163 5.131 -8.609 1.00 91.00 88 HIS A CA 1
ATOM 705 C C . HIS A 1 88 ? -4.561 5.423 -7.164 1.00 91.00 88 HIS A C 1
ATOM 707 O O . HIS A 1 88 ? -5.237 6.413 -6.881 1.00 91.00 88 HIS A O 1
ATOM 713 N N . LEU A 1 89 ? -4.136 4.558 -6.239 1.00 93.94 89 LEU A N 1
ATOM 714 C CA . LEU A 1 89 ? -4.477 4.711 -4.830 1.00 93.94 89 LEU A CA 1
ATOM 715 C C . LEU A 1 89 ? -3.394 5.452 -4.050 1.00 93.94 89 LEU A C 1
ATOM 717 O O . LEU A 1 89 ? -2.220 5.081 -4.017 1.00 93.94 89 LEU A O 1
ATOM 721 N N . SER A 1 90 ? -3.817 6.502 -3.366 1.00 93.12 90 SER A N 1
ATOM 722 C CA . SER A 1 90 ? -2.998 7.237 -2.422 1.00 93.12 90 SER A CA 1
ATOM 723 C C . SER A 1 90 ? -2.864 6.459 -1.115 1.00 93.12 90 SER A C 1
ATOM 725 O O . SER A 1 90 ? -3.838 5.956 -0.554 1.00 93.12 90 SER A O 1
ATOM 727 N N . ARG A 1 91 ? -1.641 6.419 -0.594 1.00 92.06 91 ARG A N 1
ATOM 728 C CA . ARG A 1 91 ? -1.332 5.997 0.773 1.00 92.06 91 ARG A CA 1
ATOM 729 C C . ARG A 1 91 ? -0.616 7.092 1.552 1.00 92.06 91 ARG A C 1
ATOM 731 O O . ARG A 1 91 ? 0.024 7.974 0.969 1.00 92.06 91 ARG A O 1
ATOM 738 N N . VAL A 1 92 ? -0.660 6.969 2.873 1.00 91.06 92 VAL A N 1
ATOM 739 C CA . VAL A 1 92 ? 0.047 7.827 3.831 1.00 91.06 92 VAL A CA 1
ATOM 740 C C . VAL A 1 92 ? 0.876 6.986 4.798 1.00 91.06 92 VAL A C 1
ATOM 742 O O . VAL A 1 92 ? 0.646 5.788 4.948 1.00 91.06 92 VAL A O 1
ATOM 745 N N . ASN A 1 93 ? 1.879 7.589 5.432 1.00 90.31 93 ASN A N 1
ATOM 746 C CA . ASN A 1 93 ? 2.721 6.868 6.383 1.00 90.31 93 ASN A CA 1
ATOM 747 C C . ASN A 1 93 ? 2.043 6.811 7.756 1.00 90.31 93 ASN A C 1
ATOM 749 O O . ASN A 1 93 ? 1.557 7.825 8.243 1.00 90.31 93 ASN A O 1
ATOM 753 N N . MET A 1 94 ? 2.066 5.644 8.396 1.00 92.06 94 MET A N 1
ATOM 754 C CA . MET A 1 94 ? 1.431 5.411 9.698 1.00 92.06 94 MET A CA 1
ATOM 755 C C . MET A 1 94 ? 2.245 5.956 10.874 1.00 92.06 94 MET A C 1
ATOM 757 O O . MET A 1 94 ? 1.701 6.149 11.954 1.00 92.06 94 MET A O 1
ATOM 761 N N . PHE A 1 95 ? 3.540 6.232 10.691 1.00 89.81 95 PHE A N 1
ATOM 762 C CA . PHE A 1 95 ? 4.355 6.824 11.757 1.00 89.81 95 PHE A CA 1
ATOM 763 C C . PHE A 1 95 ? 3.907 8.246 12.132 1.00 89.81 95 PHE A C 1
ATOM 765 O O . PHE A 1 95 ? 4.196 8.715 13.233 1.00 89.81 95 PHE A O 1
ATOM 772 N N . ASP A 1 96 ? 3.204 8.932 11.226 1.00 91.19 96 ASP A N 1
ATOM 773 C CA . ASP A 1 96 ? 2.479 10.164 11.518 1.00 91.19 96 ASP A CA 1
ATOM 774 C C . ASP A 1 96 ? 1.086 9.804 12.047 1.00 91.19 96 ASP A C 1
ATOM 776 O O . ASP A 1 96 ? 0.116 9.728 11.293 1.00 91.19 96 ASP A O 1
ATOM 780 N N . ILE A 1 97 ? 1.015 9.521 13.351 1.00 93.44 97 ILE A N 1
ATOM 781 C CA . ILE A 1 97 ? -0.212 9.048 14.004 1.00 93.44 97 ILE A CA 1
ATOM 782 C C . ILE A 1 97 ? -1.355 10.045 13.800 1.00 93.44 97 ILE A C 1
ATOM 784 O O . ILE A 1 97 ? -2.421 9.641 13.356 1.00 93.44 97 ILE A O 1
ATOM 788 N N . GLU A 1 98 ? -1.128 11.333 14.072 1.00 93.38 98 GLU A N 1
ATOM 789 C CA . GLU A 1 98 ? -2.154 12.376 13.926 1.00 93.38 98 GLU A CA 1
ATOM 790 C C . GLU A 1 98 ? -2.618 12.502 12.469 1.00 93.38 98 GLU A C 1
ATOM 792 O O . GLU A 1 98 ? -3.821 12.558 12.193 1.00 93.38 98 GLU A O 1
ATOM 797 N N . GLY A 1 99 ? -1.667 12.493 11.528 1.00 91.94 99 GLY A N 1
ATOM 798 C CA . GLY A 1 99 ? -1.971 12.525 10.104 1.00 91.94 99 GLY A CA 1
ATOM 799 C C . GLY A 1 99 ? -2.820 11.333 9.666 1.00 91.94 99 GLY A C 1
ATOM 800 O O . GLY A 1 99 ? -3.807 11.516 8.952 1.00 91.94 99 GLY A O 1
ATOM 801 N N . PHE A 1 100 ? -2.483 10.119 10.110 1.00 94.25 100 PHE A N 1
ATOM 802 C CA . PHE A 1 100 ? -3.212 8.917 9.714 1.00 94.25 100 PHE A CA 1
ATOM 803 C C . PHE A 1 100 ? -4.578 8.789 10.396 1.00 94.25 100 PHE A C 1
ATOM 805 O O . PHE A 1 100 ? -5.546 8.460 9.712 1.00 94.25 100 PHE A O 1
ATOM 812 N N . THR A 1 101 ? -4.711 9.123 11.685 1.00 95.50 101 THR A N 1
ATOM 813 C CA . THR A 1 101 ? -6.024 9.127 12.360 1.00 95.50 101 THR A CA 1
ATOM 814 C C . THR A 1 101 ? -6.980 10.121 11.713 1.00 95.50 101 THR A C 1
ATOM 816 O O . THR A 1 101 ? -8.142 9.795 11.500 1.00 95.50 101 THR A O 1
ATOM 819 N N . SER A 1 102 ? -6.486 11.277 11.257 1.00 94.50 102 SER A N 1
ATOM 820 C CA . SER A 1 102 ? -7.310 12.202 10.472 1.00 94.50 102 SER A CA 1
ATOM 821 C C . SER A 1 102 ? -7.799 11.596 9.147 1.00 94.50 102 SER A C 1
ATOM 823 O O . SER A 1 102 ? -8.900 11.920 8.709 1.00 94.50 102 SER A O 1
ATOM 825 N N . GLN A 1 103 ? -7.028 10.714 8.496 1.00 94.69 103 GLN A N 1
ATOM 826 C CA . GLN A 1 103 ? -7.502 10.000 7.299 1.00 94.69 103 GLN A CA 1
ATOM 827 C C . GLN A 1 103 ? -8.568 8.950 7.638 1.00 94.69 103 GLN A C 1
ATOM 829 O O . GLN A 1 103 ? -9.480 8.745 6.839 1.00 94.69 103 GLN A O 1
ATOM 834 N N . ILE A 1 104 ? -8.465 8.303 8.802 1.00 95.88 104 ILE A N 1
ATOM 835 C CA . ILE A 1 104 ? -9.474 7.359 9.306 1.00 95.88 104 ILE A CA 1
ATOM 836 C C . ILE A 1 104 ? -10.790 8.095 9.585 1.00 95.88 104 ILE A C 1
ATOM 838 O O . ILE A 1 104 ? -11.842 7.636 9.147 1.00 95.88 104 ILE A O 1
ATOM 842 N N . ASP A 1 105 ? -10.738 9.269 10.216 1.00 96.12 105 ASP A N 1
ATOM 843 C CA . ASP A 1 105 ? -11.937 10.080 10.464 1.00 96.12 105 ASP A CA 1
ATOM 844 C C . ASP A 1 105 ? -12.627 10.472 9.150 1.00 96.12 105 ASP A C 1
ATOM 846 O O . ASP A 1 105 ? -13.843 10.346 9.012 1.00 96.12 105 ASP A O 1
ATOM 850 N N . MET A 1 106 ? -11.841 10.881 8.147 1.00 94.94 106 MET A N 1
ATOM 851 C CA . MET A 1 106 ? -12.356 11.193 6.810 1.00 94.94 106 MET A CA 1
ATOM 852 C C . MET A 1 106 ? -12.971 9.964 6.127 1.00 94.94 106 MET A C 1
ATOM 854 O O . MET A 1 106 ? -14.004 10.082 5.468 1.00 94.94 106 MET A O 1
ATOM 858 N N . ALA A 1 107 ? -12.364 8.785 6.290 1.00 94.81 107 ALA A N 1
ATOM 859 C CA . ALA A 1 107 ? -12.910 7.525 5.796 1.00 94.81 107 ALA A CA 1
ATOM 860 C C . ALA A 1 107 ? -14.283 7.220 6.407 1.00 94.81 107 ALA A C 1
ATOM 862 O O . ALA A 1 107 ? -15.222 6.946 5.655 1.00 94.81 107 ALA A O 1
A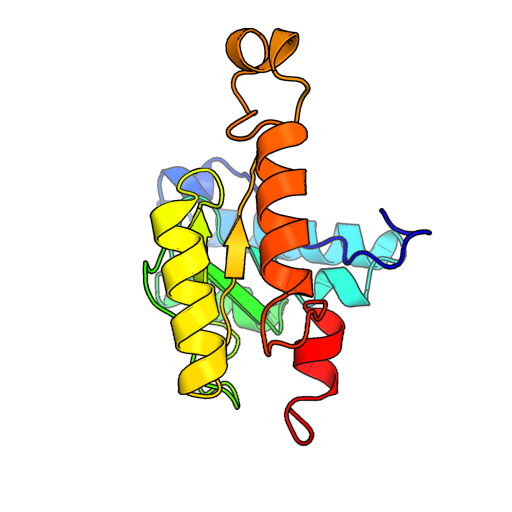TOM 863 N N . ALA A 1 108 ? -14.414 7.359 7.728 1.00 95.31 108 ALA A N 1
ATOM 864 C CA . ALA A 1 108 ? -15.671 7.169 8.447 1.00 95.31 108 ALA A CA 1
ATOM 865 C C . ALA A 1 108 ? -16.744 8.195 8.036 1.00 95.31 108 ALA A C 1
ATOM 867 O O . ALA A 1 108 ? -17.897 7.840 7.803 1.00 95.31 108 ALA A O 1
ATOM 868 N N . GLU A 1 109 ? -16.381 9.476 7.908 1.00 96.00 109 GLU A N 1
ATOM 869 C CA . GLU A 1 109 ? -17.346 10.541 7.604 1.00 96.00 109 GLU A CA 1
ATOM 870 C C . GLU A 1 109 ? -17.824 10.517 6.142 1.00 96.00 109 GLU A C 1
ATOM 872 O O . GLU A 1 109 ? -18.956 10.913 5.837 1.00 96.00 109 GLU A O 1
ATOM 877 N N . HIS A 1 110 ? -16.964 10.094 5.214 1.00 94.62 110 HIS A N 1
ATOM 878 C CA . HIS A 1 110 ? -17.185 10.292 3.780 1.00 94.62 110 HIS A CA 1
ATOM 879 C C . HIS A 1 110 ? -17.193 9.014 2.944 1.00 94.62 110 HIS A C 1
ATOM 881 O O . HIS A 1 110 ? -17.212 9.113 1.716 1.00 94.62 110 HIS A O 1
ATOM 887 N N . ASN A 1 111 ? -17.216 7.838 3.576 1.00 91.56 111 ASN A N 1
ATOM 888 C CA . ASN A 1 111 ? -17.136 6.546 2.892 1.00 91.56 111 ASN A CA 1
ATOM 889 C C . ASN A 1 111 ? -15.916 6.484 1.956 1.00 91.56 111 ASN A C 1
ATOM 891 O O . ASN A 1 111 ? -16.029 6.300 0.741 1.00 91.56 111 ASN A O 1
ATOM 895 N N . GLN A 1 112 ? -14.742 6.749 2.526 1.00 94.31 112 GLN A N 1
ATOM 896 C CA . GLN A 1 112 ? -13.467 6.743 1.812 1.00 94.31 112 GLN A CA 1
ATOM 897 C C . GLN A 1 112 ? -12.570 5.607 2.306 1.00 94.31 112 GLN A C 1
ATOM 899 O O . GLN A 1 112 ? -12.791 5.019 3.357 1.00 94.31 112 GLN A O 1
ATOM 904 N N . LEU A 1 113 ? -11.529 5.309 1.538 1.00 95.25 113 LEU A N 1
ATOM 905 C CA . LEU A 1 113 ? -10.502 4.333 1.865 1.00 95.25 113 LEU A CA 1
ATOM 906 C C . LEU A 1 113 ? -9.215 5.054 2.281 1.00 95.25 113 LEU A C 1
ATOM 908 O O . LEU A 1 113 ? -8.596 5.767 1.481 1.00 95.25 113 LEU A O 1
ATOM 912 N N . ALA A 1 114 ? -8.778 4.802 3.513 1.00 95.38 114 ALA A N 1
ATOM 913 C CA . ALA A 1 114 ? -7.467 5.191 4.016 1.00 95.38 114 ALA A CA 1
ATOM 914 C C . ALA A 1 114 ? -6.484 4.015 3.890 1.00 95.38 114 ALA A C 1
ATOM 916 O O . ALA A 1 114 ? -6.754 2.919 4.375 1.00 95.38 114 ALA A O 1
ATOM 917 N N . ILE A 1 115 ? -5.328 4.242 3.255 1.00 95.31 115 ILE A N 1
ATOM 918 C CA . ILE A 1 115 ? -4.258 3.240 3.132 1.00 95.31 115 ILE A CA 1
ATOM 919 C C . ILE A 1 115 ? -3.039 3.729 3.915 1.00 95.31 115 ILE A C 1
ATOM 921 O O . ILE A 1 115 ? -2.437 4.749 3.568 1.00 95.31 115 ILE A O 1
ATOM 925 N N . GLY A 1 116 ? -2.678 2.997 4.967 1.00 92.94 116 GLY A N 1
ATOM 926 C CA . GLY A 1 116 ? -1.497 3.257 5.786 1.00 92.94 116 GLY A CA 1
ATOM 927 C C . GLY A 1 116 ? -0.280 2.449 5.332 1.00 92.94 116 GLY A C 1
ATOM 928 O O . GLY A 1 116 ? -0.413 1.318 4.868 1.00 92.94 116 GLY A O 1
ATOM 929 N N . LEU A 1 117 ? 0.916 3.019 5.481 1.00 92.31 117 LEU A N 1
ATOM 930 C CA . LEU A 1 117 ? 2.188 2.320 5.311 1.00 92.31 117 LEU A CA 1
ATOM 931 C C . LEU A 1 117 ? 3.037 2.374 6.581 1.00 92.31 117 LEU A C 1
ATOM 933 O O . LEU A 1 117 ? 3.295 3.454 7.111 1.00 92.31 117 LEU A O 1
ATOM 937 N N . ALA A 1 118 ? 3.569 1.215 6.957 1.00 92.81 118 ALA A N 1
ATOM 938 C CA . ALA A 1 118 ? 4.762 1.074 7.779 1.00 92.81 118 ALA A CA 1
ATOM 939 C C . ALA A 1 118 ? 5.782 0.228 7.004 1.00 92.81 118 ALA A C 1
ATOM 941 O O . ALA A 1 118 ? 5.435 -0.841 6.498 1.00 92.81 118 ALA A O 1
ATOM 942 N N . HIS A 1 119 ? 7.023 0.698 6.883 1.00 90.44 119 HIS A N 1
ATOM 943 C CA . HIS A 1 119 ? 8.094 -0.071 6.237 1.00 90.44 119 HIS A CA 1
ATOM 944 C C . HIS A 1 119 ? 8.632 -1.163 7.164 1.00 90.44 119 HIS A C 1
ATOM 946 O O . HIS A 1 119 ? 8.945 -2.266 6.713 1.00 90.44 119 HIS A O 1
ATOM 952 N N . GLY A 1 120 ? 8.705 -0.869 8.461 1.00 92.44 120 GLY A N 1
ATOM 953 C CA . GLY A 1 120 ? 9.171 -1.799 9.476 1.00 92.44 120 GLY A CA 1
ATOM 954 C C . GLY A 1 120 ? 8.585 -1.456 10.837 1.00 92.44 120 GLY A C 1
ATOM 955 O O . GLY A 1 120 ? 8.531 -0.290 11.222 1.00 92.44 120 GLY A O 1
ATOM 956 N N . VAL A 1 121 ? 8.156 -2.492 11.557 1.00 93.62 121 VAL A N 1
ATOM 957 C CA . VAL A 1 121 ? 7.566 -2.391 12.896 1.00 93.62 121 VAL A CA 1
ATOM 958 C C . VAL A 1 121 ? 8.476 -3.126 13.871 1.00 93.62 121 VAL A C 1
ATOM 960 O O . VAL A 1 121 ? 8.648 -4.341 13.758 1.00 93.62 121 VAL A O 1
ATOM 963 N N . VAL A 1 122 ? 9.052 -2.407 14.833 1.00 96.19 122 VAL A N 1
ATOM 964 C CA . VAL A 1 122 ? 10.005 -2.971 15.810 1.00 96.19 122 VAL A CA 1
ATOM 965 C C . VAL A 1 122 ? 9.692 -2.506 17.235 1.00 96.19 122 VAL A C 1
ATOM 967 O O . VAL A 1 122 ? 8.969 -1.529 17.421 1.00 96.19 122 VAL A O 1
ATOM 970 N N . PRO A 1 123 ? 10.199 -3.164 18.288 1.00 96.94 123 PRO A N 1
ATOM 971 C CA . PRO A 1 123 ? 10.106 -2.614 19.639 1.00 96.94 123 PRO A CA 1
ATOM 972 C C . PRO A 1 123 ? 10.783 -1.236 19.743 1.00 96.94 123 PRO A C 1
ATOM 974 O O . PRO A 1 123 ? 11.790 -0.985 19.084 1.00 96.94 123 PRO A O 1
ATOM 977 N N . GLU A 1 124 ? 10.304 -0.367 20.638 1.00 94.81 124 GLU A N 1
ATOM 978 C CA . GLU A 1 124 ? 10.873 0.980 20.870 1.00 94.81 124 GLU A CA 1
ATOM 979 C C . GLU A 1 124 ? 12.392 0.958 21.112 1.00 94.81 124 GLU A C 1
ATOM 981 O O . GLU A 1 124 ? 13.133 1.810 20.632 1.00 94.81 124 GLU A O 1
ATOM 986 N N . SER A 1 125 ? 12.891 -0.062 21.814 1.00 95.88 125 SER A N 1
ATOM 987 C CA . SER A 1 125 ? 14.323 -0.228 22.085 1.00 95.88 125 SER A CA 1
ATOM 988 C C . SER A 1 125 ? 15.177 -0.512 20.844 1.00 95.88 125 SER A C 1
ATOM 990 O O . SER A 1 125 ? 16.403 -0.433 20.922 1.00 95.88 125 SER A O 1
ATOM 992 N N . GLU A 1 126 ? 14.558 -0.887 19.726 1.00 95.12 126 GLU A N 1
ATOM 993 C CA . GLU A 1 126 ? 15.227 -1.343 18.507 1.00 95.12 126 GLU A CA 1
ATOM 994 C C . GLU A 1 126 ? 15.108 -0.353 17.345 1.00 95.12 126 GLU A C 1
ATOM 996 O O . GLU A 1 126 ? 15.890 -0.458 16.404 1.00 95.12 126 GLU A O 1
ATOM 1001 N N . ILE A 1 127 ? 14.232 0.658 17.428 1.00 92.31 127 ILE A N 1
ATOM 1002 C CA . ILE A 1 127 ? 13.971 1.583 16.309 1.00 92.31 127 ILE A CA 1
ATOM 1003 C C . ILE A 1 127 ? 15.224 2.325 15.822 1.00 92.31 127 ILE A C 1
ATOM 1005 O O . ILE A 1 127 ? 15.403 2.531 14.630 1.00 92.31 127 ILE A O 1
ATOM 1009 N N . GLN A 1 128 ? 16.156 2.668 16.716 1.00 91.88 128 GLN A N 1
ATOM 1010 C CA . GLN A 1 128 ? 17.409 3.332 16.325 1.00 91.88 128 GLN A CA 1
ATOM 1011 C C . GLN A 1 128 ? 18.426 2.388 15.661 1.00 91.88 128 GLN A C 1
ATOM 1013 O O . GLN A 1 128 ? 19.414 2.857 15.096 1.00 91.88 128 GLN A O 1
ATOM 1018 N N . ASN A 1 129 ? 18.217 1.072 15.756 1.00 93.62 129 ASN A N 1
ATOM 1019 C CA . ASN A 1 129 ? 19.126 0.048 15.239 1.00 93.62 129 ASN A CA 1
ATOM 1020 C C . ASN A 1 129 ? 18.657 -0.546 13.905 1.00 93.62 129 ASN A C 1
ATOM 1022 O O . ASN A 1 129 ? 19.447 -1.228 13.250 1.00 93.62 129 ASN A O 1
ATOM 1026 N N . ASP A 1 130 ? 17.410 -0.292 13.505 1.00 91.00 130 ASP A N 1
ATOM 1027 C CA . ASP A 1 130 ? 16.856 -0.745 12.236 1.00 91.00 130 ASP A CA 1
ATOM 1028 C C . ASP A 1 130 ? 16.581 0.459 11.317 1.00 91.00 130 ASP A C 1
ATOM 1030 O O . ASP A 1 130 ? 15.631 1.205 11.542 1.00 91.00 130 ASP A O 1
ATOM 1034 N N . PRO A 1 131 ? 17.393 0.673 10.265 1.00 87.06 131 PRO A N 1
ATOM 1035 C CA . PRO A 1 131 ? 17.212 1.794 9.347 1.00 87.06 131 PRO A CA 1
ATOM 1036 C C . PRO A 1 131 ? 15.958 1.682 8.464 1.00 87.06 131 PRO A C 1
ATOM 1038 O O . PRO A 1 131 ? 15.655 2.634 7.746 1.00 87.06 131 PRO A O 1
ATOM 1041 N N . LEU A 1 132 ? 15.270 0.536 8.460 1.00 86.69 132 LEU A N 1
ATOM 1042 C CA . LEU A 1 132 ? 14.015 0.325 7.737 1.00 86.69 132 LEU A CA 1
ATOM 1043 C C . LEU A 1 132 ? 12.787 0.473 8.637 1.00 86.69 132 LEU A C 1
ATOM 1045 O O . LEU A 1 132 ? 11.676 0.571 8.119 1.00 86.69 132 LEU A O 1
ATOM 1049 N N . ALA A 1 133 ? 12.969 0.483 9.959 1.00 92.69 133 ALA A N 1
ATOM 1050 C CA . ALA A 1 133 ? 11.876 0.684 10.888 1.00 92.69 133 ALA A CA 1
ATOM 1051 C C . ALA A 1 133 ? 11.502 2.164 10.963 1.00 92.69 133 ALA A C 1
ATOM 1053 O O . ALA A 1 133 ? 12.315 3.021 11.307 1.00 92.69 133 ALA A O 1
ATOM 1054 N N . ASP A 1 134 ? 10.244 2.452 10.663 1.00 93.00 134 ASP A N 1
ATOM 1055 C CA . ASP A 1 134 ? 9.664 3.787 10.748 1.00 93.00 134 ASP A CA 1
ATOM 1056 C C . ASP A 1 134 ? 8.563 3.877 11.807 1.00 93.00 134 ASP A C 1
ATOM 1058 O O . ASP A 1 134 ? 8.135 4.978 12.138 1.00 93.00 134 ASP A O 1
ATOM 1062 N N . THR A 1 135 ? 8.149 2.752 12.398 1.00 94.81 135 THR A N 1
ATOM 1063 C CA . THR A 1 135 ? 7.178 2.732 13.491 1.00 94.81 135 THR A CA 1
ATOM 1064 C C . THR A 1 135 ? 7.519 1.687 14.551 1.00 94.81 135 THR A C 1
ATOM 1066 O O . THR A 1 135 ? 8.207 0.695 14.288 1.00 94.81 135 THR A O 1
ATOM 1069 N N . THR A 1 136 ? 7.029 1.899 15.771 1.00 95.75 136 THR A N 1
ATOM 1070 C CA . THR A 1 136 ? 7.184 0.932 16.858 1.00 95.75 136 THR A CA 1
ATOM 1071 C C . THR A 1 136 ? 5.959 0.049 17.031 1.00 95.75 136 THR A C 1
ATOM 1073 O O . THR A 1 136 ? 4.852 0.407 16.631 1.00 95.75 136 THR A O 1
ATOM 1076 N N . THR A 1 137 ? 6.125 -1.110 17.672 1.00 95.94 137 THR A N 1
ATOM 1077 C CA . THR A 1 137 ? 4.992 -1.983 18.022 1.00 95.94 137 THR A CA 1
ATOM 1078 C C . THR A 1 137 ? 3.944 -1.242 18.851 1.00 95.94 137 THR A C 1
ATOM 1080 O O . THR A 1 137 ? 2.757 -1.414 18.613 1.00 95.94 137 THR A O 1
ATOM 1083 N N . GLN A 1 138 ? 4.372 -0.364 19.764 1.00 95.75 138 GLN A N 1
ATOM 1084 C CA . GLN A 1 138 ? 3.468 0.425 20.604 1.00 95.75 138 GLN A CA 1
ATOM 1085 C C . GLN A 1 138 ? 2.701 1.491 19.806 1.00 95.75 138 GLN A C 1
ATOM 1087 O O . GLN A 1 138 ? 1.525 1.740 20.073 1.00 95.75 138 GLN A O 1
ATOM 1092 N N . GLN A 1 139 ? 3.344 2.114 18.813 1.00 95.31 139 GLN A N 1
ATOM 1093 C CA . GLN A 1 139 ? 2.667 3.041 17.902 1.00 95.31 139 GLN A CA 1
ATOM 1094 C C . GLN A 1 139 ? 1.638 2.315 17.029 1.00 95.31 139 GLN A C 1
ATOM 1096 O O . GLN A 1 139 ? 0.522 2.808 16.877 1.00 95.31 139 GLN A O 1
ATOM 1101 N N . LEU A 1 140 ? 1.980 1.130 16.509 1.00 95.31 140 LEU A N 1
ATOM 1102 C CA . LEU A 1 140 ? 1.036 0.306 15.757 1.00 95.31 140 LEU A CA 1
ATOM 1103 C C . LEU A 1 140 ? -0.157 -0.120 16.624 1.00 95.31 140 LEU A C 1
ATOM 1105 O O . LEU A 1 140 ? -1.287 0.020 16.177 1.00 95.31 140 LEU A O 1
ATOM 1109 N N . GLU A 1 141 ? 0.071 -0.584 17.856 1.00 95.75 141 GLU A N 1
ATOM 1110 C CA . GLU A 1 141 ? -1.002 -0.925 18.807 1.00 95.75 141 GLU A CA 1
ATOM 1111 C C . GLU A 1 141 ? -1.935 0.267 19.055 1.00 95.75 141 GLU A C 1
ATOM 1113 O O . GLU A 1 141 ? -3.145 0.126 18.936 1.00 95.75 141 GLU A O 1
ATOM 1118 N N . THR A 1 142 ? -1.377 1.463 19.276 1.00 95.62 142 THR A N 1
ATOM 1119 C CA . THR A 1 142 ? -2.169 2.693 19.460 1.00 95.62 142 THR A CA 1
ATOM 1120 C C . T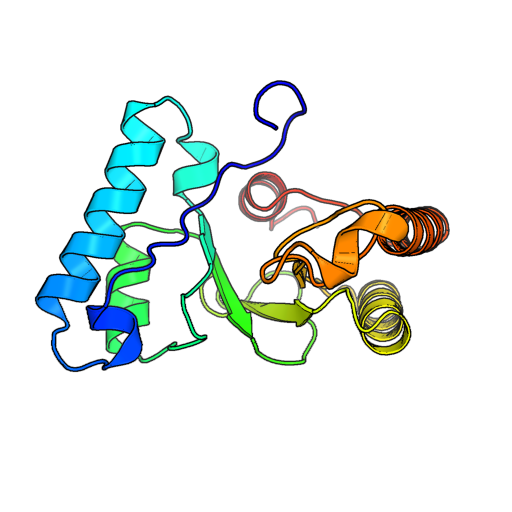HR A 1 142 ? -3.072 2.984 18.255 1.00 95.62 142 THR A C 1
ATOM 1122 O O . THR A 1 142 ? -4.217 3.399 18.419 1.00 95.62 142 THR A O 1
ATOM 1125 N N . LEU A 1 143 ? -2.568 2.773 17.035 1.00 96.06 143 LEU A N 1
ATOM 1126 C CA . LEU A 1 143 ? -3.357 2.951 15.815 1.00 96.06 143 LEU A CA 1
ATOM 1127 C C . LEU A 1 143 ? -4.426 1.870 15.645 1.00 96.06 143 LEU A C 1
ATOM 1129 O O . LEU A 1 143 ? -5.518 2.177 15.178 1.00 96.06 143 LEU A O 1
ATOM 1133 N N . LEU A 1 144 ? -4.128 0.621 16.005 1.00 94.81 144 LEU A N 1
ATOM 1134 C CA . LEU A 1 144 ? -5.096 -0.472 15.936 1.00 94.81 144 LEU A CA 1
ATOM 1135 C C . LEU A 1 144 ? -6.244 -0.265 16.929 1.00 94.81 144 LEU A C 1
ATOM 1137 O O . LEU A 1 144 ? -7.394 -0.430 16.532 1.00 94.81 144 LEU A O 1
ATOM 1141 N N . ASP A 1 145 ? -5.946 0.175 18.155 1.00 96.94 145 ASP A N 1
ATOM 1142 C CA . ASP A 1 145 ? -6.962 0.546 19.148 1.00 96.94 145 ASP A CA 1
ATOM 1143 C C . ASP A 1 145 ? -7.859 1.676 18.606 1.00 96.94 145 ASP A C 1
ATOM 1145 O O . ASP A 1 145 ? -9.083 1.608 18.696 1.00 96.94 145 ASP A O 1
ATOM 1149 N N . TYR A 1 146 ? -7.264 2.690 17.962 1.00 97.38 146 TYR A N 1
ATOM 1150 C CA . TYR A 1 146 ? -8.026 3.775 17.335 1.00 97.38 146 TYR A CA 1
ATOM 1151 C C . TYR A 1 146 ? -8.946 3.274 16.212 1.00 97.38 146 TYR A C 1
ATOM 1153 O O . TYR A 1 146 ? -10.098 3.698 16.118 1.00 97.38 146 TYR A O 1
ATOM 1161 N N . ILE A 1 147 ? -8.452 2.375 15.354 1.00 96.38 147 ILE A N 1
ATOM 1162 C CA . ILE A 1 147 ? -9.241 1.772 14.270 1.00 96.38 147 ILE A CA 1
ATOM 1163 C C . ILE A 1 147 ? -10.407 0.959 14.843 1.00 96.38 147 ILE A C 1
ATOM 1165 O O . ILE A 1 147 ? -11.512 1.059 14.320 1.00 96.38 147 ILE A O 1
ATOM 1169 N N . GLU A 1 148 ? -10.187 0.189 15.912 1.00 97.00 148 GLU A N 1
ATOM 1170 C CA . GLU A 1 148 ? -11.232 -0.612 16.564 1.00 97.00 148 GLU A CA 1
ATOM 1171 C C . GLU A 1 148 ? -12.350 0.256 17.167 1.00 97.00 148 GLU A C 1
ATOM 1173 O O . GLU A 1 148 ? -13.518 -0.136 17.153 1.00 97.00 148 GLU A O 1
ATOM 1178 N N . GLU A 1 149 ? -12.013 1.447 17.664 1.00 97.25 149 GLU A N 1
ATOM 1179 C CA . GLU A 1 149 ? -12.979 2.411 18.204 1.00 97.25 149 GLU A CA 1
ATOM 1180 C C . GLU A 1 149 ? -13.665 3.274 17.125 1.00 97.25 149 GLU A C 1
ATOM 1182 O O . GLU A 1 149 ? -14.645 3.966 17.420 1.00 97.25 149 GLU A O 1
ATOM 1187 N N . SER A 1 150 ? -13.172 3.237 15.885 1.00 97.06 150 SER A N 1
ATOM 1188 C CA . SER A 1 150 ? -13.664 4.044 14.766 1.00 97.06 150 SER A CA 1
ATOM 1189 C C . SER A 1 150 ? -14.780 3.344 13.982 1.00 97.06 150 SER A C 1
ATOM 1191 O O . SER A 1 150 ? -14.848 2.120 13.908 1.00 97.06 150 SER A O 1
ATOM 1193 N N . ASP A 1 151 ? -15.648 4.125 13.331 1.00 96.62 151 ASP A N 1
ATOM 1194 C CA . ASP A 1 151 ? -16.716 3.608 12.455 1.00 96.62 151 ASP A CA 1
ATOM 1195 C C . ASP A 1 151 ? -16.180 3.302 11.045 1.00 96.62 151 ASP A C 1
ATOM 1197 O O . ASP A 1 151 ? -16.582 3.906 10.051 1.00 96.62 151 ASP A O 1
ATOM 1201 N N . VAL A 1 152 ? -15.192 2.408 10.967 1.00 95.19 152 VAL A N 1
ATOM 1202 C CA . VAL A 1 152 ? -14.560 1.980 9.712 1.00 95.19 152 VAL A CA 1
ATOM 1203 C C . VAL A 1 152 ? -14.468 0.462 9.633 1.00 95.19 152 VAL A C 1
ATOM 1205 O O . VAL A 1 152 ? -14.354 -0.237 10.639 1.00 95.19 152 VAL A O 1
ATOM 1208 N N . GLN A 1 153 ? -14.469 -0.063 8.411 1.00 94.00 153 GLN A N 1
ATOM 1209 C CA . GLN A 1 153 ? -14.178 -1.468 8.161 1.00 94.00 153 GLN A CA 1
ATOM 1210 C C . GLN A 1 153 ? -12.699 -1.641 7.806 1.00 94.00 153 GLN A C 1
ATOM 1212 O O . GLN A 1 153 ? -12.197 -1.020 6.869 1.00 94.00 153 GLN A O 1
ATOM 1217 N N . LEU A 1 154 ? -12.010 -2.533 8.519 1.00 93.25 154 LEU A N 1
ATOM 1218 C CA . LEU A 1 154 ? -10.680 -2.989 8.127 1.00 93.25 154 LEU A CA 1
ATOM 1219 C C . LEU A 1 154 ? -10.810 -4.107 7.084 1.00 93.25 154 LEU A C 1
ATOM 1221 O O . LEU A 1 154 ? -11.504 -5.095 7.326 1.00 93.25 154 LEU A O 1
ATOM 1225 N N . VAL A 1 155 ? -10.137 -3.950 5.944 1.00 93.00 155 VAL A N 1
ATOM 1226 C CA . VAL A 1 155 ? -10.136 -4.915 4.834 1.00 93.00 155 VAL A CA 1
ATOM 1227 C C . VAL A 1 155 ? -8.721 -5.153 4.319 1.00 93.00 155 VAL A C 1
ATOM 1229 O O . VAL A 1 155 ? -7.862 -4.270 4.392 1.00 93.00 155 VAL A O 1
ATOM 1232 N N . THR A 1 156 ? -8.475 -6.338 3.768 1.00 93.25 156 THR A N 1
ATOM 1233 C CA . THR A 1 156 ? -7.279 -6.600 2.956 1.00 93.25 156 THR A CA 1
ATOM 1234 C C . THR A 1 156 ? -7.420 -5.999 1.553 1.00 93.25 156 THR A C 1
ATOM 1236 O O . THR A 1 156 ? -8.506 -5.587 1.136 1.00 93.25 156 THR A O 1
ATOM 1239 N N . ALA A 1 157 ? -6.323 -5.943 0.792 1.00 93.88 157 ALA A N 1
ATOM 1240 C CA . ALA A 1 157 ? -6.372 -5.439 -0.579 1.00 93.88 157 ALA A CA 1
ATOM 1241 C C . ALA A 1 157 ? -7.193 -6.376 -1.482 1.00 93.88 157 ALA A C 1
ATOM 1243 O O . ALA A 1 157 ? -7.946 -5.912 -2.339 1.00 93.88 157 ALA A O 1
ATOM 1244 N N . SER A 1 158 ? -7.095 -7.689 -1.257 1.00 94.44 158 SER A N 1
ATOM 1245 C CA . SER A 1 158 ? -7.903 -8.689 -1.962 1.00 94.44 158 SER A CA 1
ATOM 1246 C C . SER A 1 158 ? -9.390 -8.552 -1.630 1.00 94.44 158 SER A C 1
ATOM 1248 O O . SER A 1 158 ? -10.211 -8.515 -2.542 1.00 94.44 158 SER A O 1
ATOM 1250 N N . GLU A 1 159 ? -9.750 -8.381 -0.353 1.00 93.69 159 GLU A N 1
ATOM 1251 C CA . GLU A 1 159 ? -11.146 -8.156 0.053 1.00 93.69 159 GLU A CA 1
ATOM 1252 C C . GLU A 1 159 ? -11.724 -6.870 -0.542 1.00 93.69 159 GLU A C 1
ATOM 1254 O O . GLU A 1 159 ? -12.882 -6.863 -0.957 1.00 93.69 159 GLU A O 1
ATOM 1259 N N . LEU A 1 160 ? -10.931 -5.797 -0.606 1.00 92.88 160 LEU A N 1
ATOM 1260 C CA . LEU A 1 160 ? -11.329 -4.548 -1.247 1.00 92.88 160 LEU A CA 1
ATOM 1261 C C . LEU A 1 160 ? -11.635 -4.752 -2.736 1.00 92.88 160 LEU A C 1
ATOM 1263 O O . LEU A 1 160 ? -12.644 -4.243 -3.215 1.00 92.88 160 LEU A O 1
ATOM 1267 N N . LEU A 1 161 ? -10.785 -5.480 -3.470 1.00 92.12 161 LEU A N 1
ATOM 1268 C CA . LEU A 1 161 ? -11.020 -5.775 -4.888 1.00 92.12 161 LEU A CA 1
ATOM 1269 C C . LEU A 1 161 ? -12.246 -6.668 -5.104 1.00 92.12 161 LEU A C 1
ATOM 1271 O O . LEU A 1 161 ? -13.037 -6.409 -6.008 1.00 92.12 161 LEU A O 1
ATOM 1275 N N . ASP A 1 162 ? -12.413 -7.700 -4.282 1.00 91.81 162 ASP A N 1
ATOM 1276 C CA . ASP A 1 162 ? -13.450 -8.712 -4.492 1.00 91.81 162 ASP A CA 1
ATOM 1277 C C . ASP A 1 162 ? -14.850 -8.230 -4.064 1.00 91.81 162 ASP A C 1
ATOM 1279 O O . ASP A 1 162 ? -15.854 -8.772 -4.530 1.00 91.81 162 ASP A O 1
ATOM 1283 N N . ASN A 1 163 ? -14.930 -7.193 -3.219 1.00 86.06 163 ASN A N 1
ATOM 1284 C CA . ASN A 1 163 ? -16.178 -6.693 -2.633 1.00 86.06 163 ASN A CA 1
ATOM 1285 C C . ASN A 1 163 ? -16.566 -5.263 -3.063 1.00 86.06 163 ASN A C 1
ATOM 1287 O O . ASN A 1 163 ? -17.417 -4.665 -2.403 1.00 86.06 163 ASN A O 1
ATOM 1291 N N . GLN A 1 164 ? -16.008 -4.700 -4.146 1.00 68.75 164 GLN A N 1
ATOM 1292 C CA . GLN A 1 164 ? -16.250 -3.290 -4.531 1.00 68.75 164 GLN A CA 1
ATOM 1293 C C . GLN A 1 164 ? -17.725 -2.896 -4.724 1.00 68.75 164 GLN A C 1
ATOM 1295 O O . GLN A 1 164 ? -18.064 -1.732 -4.541 1.00 68.75 164 GLN A O 1
ATOM 1300 N N . ASP A 1 165 ? -18.606 -3.842 -5.058 1.00 62.91 165 ASP A N 1
ATOM 1301 C CA . ASP A 1 165 ? -20.047 -3.588 -5.221 1.00 62.91 165 ASP A CA 1
ATOM 1302 C C . ASP A 1 165 ? -20.839 -3.647 -3.896 1.00 62.91 165 ASP A C 1
ATOM 1304 O O . ASP A 1 165 ? -22.055 -3.439 -3.878 1.00 62.91 165 ASP A O 1
ATOM 1308 N N . SER A 1 166 ? -20.171 -3.983 -2.791 1.00 59.44 166 SER A N 1
ATOM 1309 C CA . SER A 1 166 ? -20.775 -4.258 -1.479 1.00 59.44 166 SER A CA 1
ATOM 1310 C C . SER A 1 166 ? -20.160 -3.473 -0.315 1.00 59.44 166 SER A C 1
ATOM 1312 O O . SER A 1 166 ? -20.581 -3.691 0.823 1.00 59.44 166 SER A O 1
ATOM 1314 N N . LEU A 1 167 ? -19.203 -2.584 -0.607 1.00 57.25 167 LEU A N 1
ATOM 1315 C CA . LEU A 1 167 ? -18.566 -1.649 0.327 1.00 57.25 167 LEU A CA 1
ATOM 1316 C C . LEU A 1 167 ? -19.187 -0.249 0.220 1.00 57.25 167 LEU A C 1
ATOM 1318 O O . LEU A 1 167 ? -19.494 0.186 -0.915 1.00 57.25 167 LEU A O 1
#

Organism: Halalkalicoccus jeotgali (strain DSM 18796 / CECT 7217 / JCM 14584 / KCTC 4019 / B3) (NCBI:txid795797)

Sequence (167 aa):
MRDAGWDISSHPQGTAFRELEDTEAIQQDIESAYEYLNNRGFSDGARHMFVPYHHATEEIMEITREYHELSSYFGGTPNAVPLTDPLHLSRVNMFDIEGFTSQIDMAAEHNQLAIGLAHGVVPESEIQNDPLADTTTQQLETLLDYIEESDVQLVTASELLDNQDSL